Protein AF-A0A5S4F4J6-F1 (afdb_monomer_lite)

pLDDT: mean 85.53, std 14.74, range [38.03, 97.0]

Organism: NCBI:txid103838

Sequence (136 aa):
MTNPGPLARERFVLQDTWPAEHAEQIAADGWSVVNAPRPLIGRITWEGAFLTGIFYAAGPVQEFGERWRRDDATLLTPLSHADILDRMRAVCAEYGTTLEAFAAEYDGAARSLADDLDLPWDETWLVPPVEGEDPR

Foldseek 3Di:
DDDLPDQPAEAEDALPQDDPVCSVVLVVVVKWKKDAQDEADEPDWDADDDDNHGIMYIHHCVPRVVVCSVRSIYTYDHDHPVRLLVVLQVVQVVVVHGLLRQCVPDPCSNVVSCVVVSHDDDPCSPPDPPPDDPPD

Radius of gyration: 18.13 Å; chains: 1; bounding box: 39×35×58 Å

Secondary structure (DSSP, 8-state):
----PPPS-EEEEETT-S-HHHHHHHHHTT-EEEEESS---SSEEEE-S-SS-SEEEEE-HHHHHHHHHHTTPEEEEEE-HHHHHHHHHHHHHHTT--HHHHHTSSTTHHHHHHHHTT----GGGGSPP-S-----

Structure (mmCIF, N/CA/C/O backbone):
data_AF-A0A5S4F4J6-F1
#
_entry.id   AF-A0A5S4F4J6-F1
#
loop_
_atom_site.group_PDB
_atom_site.id
_atom_site.type_symbol
_atom_site.label_atom_id
_atom_site.label_alt_id
_atom_site.label_comp_id
_atom_site.label_asym_id
_atom_site.label_entity_id
_atom_site.label_seq_id
_atom_site.pdbx_PDB_ins_code
_atom_site.Cartn_x
_atom_site.Cartn_y
_atom_site.Cartn_z
_atom_site.occupancy
_atom_site.B_iso_or_equiv
_atom_site.auth_seq_id
_atom_site.auth_comp_id
_atom_site.auth_asym_id
_atom_site.auth_atom_id
_atom_site.pdbx_PDB_model_num
ATOM 1 N N . MET A 1 1 ? -6.755 -1.804 -29.842 1.00 38.88 1 MET A N 1
ATOM 2 C CA . MET A 1 1 ? -5.744 -1.668 -28.774 1.00 38.88 1 MET A CA 1
ATOM 3 C C . MET A 1 1 ? -6.343 -2.280 -27.525 1.00 38.88 1 MET A C 1
ATOM 5 O O . MET A 1 1 ? -7.305 -1.735 -27.005 1.00 38.88 1 MET A O 1
ATOM 9 N N . THR A 1 2 ? -5.890 -3.470 -27.142 1.00 38.03 2 THR A N 1
ATOM 10 C CA . THR A 1 2 ? -6.417 -4.183 -25.973 1.00 38.03 2 THR A CA 1
ATOM 11 C C . THR A 1 2 ? -5.862 -3.504 -24.731 1.00 38.03 2 THR A C 1
ATOM 13 O O . THR A 1 2 ? -4.649 -3.466 -24.559 1.00 38.03 2 THR A O 1
ATOM 16 N N . ASN A 1 3 ? -6.736 -2.917 -23.915 1.00 39.31 3 ASN A N 1
ATOM 17 C CA . ASN A 1 3 ? -6.374 -2.415 -22.596 1.00 39.31 3 ASN A CA 1
ATOM 18 C C . ASN A 1 3 ? -5.885 -3.629 -21.786 1.00 39.31 3 ASN A C 1
ATOM 20 O O . ASN A 1 3 ? -6.687 -4.551 -21.597 1.00 39.31 3 ASN A O 1
ATOM 24 N N . PRO A 1 4 ? -4.597 -3.728 -21.406 1.00 48.81 4 PRO A N 1
ATOM 25 C CA . PRO A 1 4 ? -4.161 -4.820 -20.555 1.00 48.81 4 PRO A CA 1
ATOM 26 C C . PRO A 1 4 ? -4.897 -4.609 -19.236 1.00 48.81 4 PRO A C 1
ATOM 28 O O . PRO A 1 4 ? -4.614 -3.654 -18.523 1.00 48.81 4 PRO A O 1
ATOM 31 N N . GLY A 1 5 ? -5.912 -5.437 -18.968 1.00 53.34 5 GLY A N 1
ATOM 32 C CA . GLY A 1 5 ? -6.732 -5.321 -17.763 1.00 53.34 5 GLY A CA 1
ATOM 33 C C . GLY A 1 5 ? -5.871 -5.234 -16.495 1.00 53.34 5 GLY A C 1
ATOM 34 O O . GLY A 1 5 ? -4.686 -5.594 -16.543 1.00 53.34 5 GLY A O 1
ATOM 35 N N . PRO A 1 6 ? -6.440 -4.765 -15.373 1.00 60.62 6 PRO A N 1
ATOM 36 C CA . PRO A 1 6 ? -5.681 -4.532 -14.149 1.00 60.62 6 PRO A CA 1
ATOM 37 C C . PRO A 1 6 ? -4.847 -5.763 -13.772 1.00 60.62 6 PRO A C 1
ATOM 39 O O . PRO A 1 6 ? -5.227 -6.908 -14.052 1.00 60.62 6 PRO A O 1
ATOM 42 N N . LEU A 1 7 ? -3.671 -5.531 -13.183 1.00 69.50 7 LEU A N 1
ATOM 43 C CA . LEU A 1 7 ? -2.913 -6.612 -12.558 1.00 69.50 7 LEU A CA 1
ATOM 44 C C . LEU A 1 7 ? -3.828 -7.327 -11.556 1.00 69.50 7 LEU A C 1
ATOM 46 O O . LEU A 1 7 ? -4.659 -6.700 -10.906 1.00 69.50 7 LEU A O 1
ATOM 50 N N . ALA A 1 8 ? -3.711 -8.653 -11.474 1.00 66.75 8 ALA A N 1
ATOM 51 C CA . ALA A 1 8 ? -4.667 -9.471 -10.727 1.00 66.75 8 ALA A CA 1
ATOM 52 C C . ALA A 1 8 ? -4.614 -9.237 -9.207 1.00 66.75 8 ALA A C 1
ATOM 54 O O . ALA A 1 8 ? -5.521 -9.661 -8.493 1.00 66.75 8 ALA A O 1
ATOM 55 N N . ARG A 1 9 ? -3.540 -8.608 -8.715 1.00 81.81 9 ARG A N 1
ATOM 56 C CA . ARG A 1 9 ? -3.321 -8.291 -7.306 1.00 81.81 9 ARG A CA 1
ATOM 57 C C . ARG A 1 9 ? -2.836 -6.857 -7.180 1.00 81.81 9 ARG A C 1
ATOM 59 O O . ARG A 1 9 ? -1.902 -6.465 -7.879 1.00 81.81 9 ARG A O 1
ATOM 66 N N . GLU A 1 10 ? -3.462 -6.126 -6.274 1.00 89.06 10 GLU A N 1
ATOM 67 C CA . GLU A 1 10 ? -3.081 -4.787 -5.844 1.00 89.06 10 GLU A CA 1
ATOM 68 C C . GLU A 1 10 ? -2.869 -4.826 -4.329 1.00 89.06 10 GLU A C 1
ATOM 70 O O . GLU A 1 10 ? -3.569 -5.563 -3.636 1.00 89.06 10 GLU A O 1
ATOM 75 N N . ARG A 1 11 ? -1.881 -4.083 -3.833 1.00 89.69 11 ARG A N 1
ATOM 76 C CA . ARG A 1 11 ? -1.599 -3.927 -2.405 1.00 89.69 11 ARG A CA 1
ATOM 77 C C . ARG A 1 11 ? -1.254 -2.474 -2.115 1.00 89.69 11 ARG A C 1
ATOM 79 O O . ARG A 1 11 ? -0.440 -1.881 -2.829 1.00 89.69 11 ARG A O 1
ATOM 86 N N . PHE A 1 12 ? -1.840 -1.913 -1.063 1.00 89.94 12 PHE A N 1
ATOM 87 C CA . PHE A 1 12 ? -1.485 -0.572 -0.616 1.00 89.94 12 PHE A CA 1
ATOM 88 C C . PHE A 1 12 ? -0.185 -0.605 0.185 1.00 89.94 12 PHE A C 1
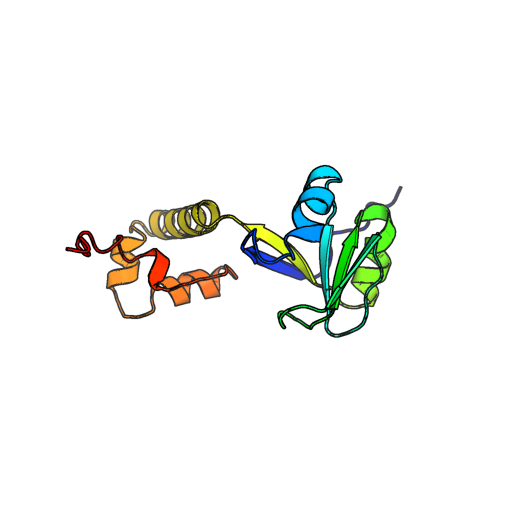ATOM 90 O O . PHE A 1 12 ? 0.049 -1.497 1.000 1.00 89.94 12 PHE A O 1
ATOM 97 N N . VAL A 1 13 ? 0.681 0.371 -0.061 1.00 89.62 13 VAL A N 1
ATOM 98 C CA . VAL A 1 13 ? 1.952 0.527 0.651 1.00 89.62 13 VAL A CA 1
ATOM 99 C C . VAL A 1 13 ? 2.138 1.977 1.062 1.00 89.62 13 VAL A C 1
ATOM 101 O O . VAL A 1 13 ? 1.491 2.867 0.513 1.00 89.62 13 VAL A O 1
ATOM 104 N N . LEU A 1 14 ? 3.044 2.238 1.997 1.00 87.00 14 LEU A N 1
ATOM 105 C CA . LEU A 1 14 ? 3.408 3.611 2.321 1.00 87.00 14 LEU A CA 1
ATOM 106 C C . LEU A 1 14 ? 4.180 4.253 1.165 1.00 87.00 14 LEU A C 1
ATOM 108 O O . LEU A 1 14 ? 4.980 3.600 0.493 1.00 87.00 14 LEU A O 1
ATOM 112 N N . GLN A 1 15 ? 3.939 5.538 0.923 1.00 82.38 15 GLN A N 1
ATOM 113 C CA . GLN A 1 15 ? 4.552 6.287 -0.181 1.00 82.38 15 GLN A CA 1
ATOM 114 C C . GLN A 1 15 ? 6.094 6.282 -0.194 1.00 82.38 15 GLN A C 1
ATOM 116 O O . GLN A 1 15 ? 6.699 6.487 -1.242 1.00 82.38 15 GLN A O 1
ATOM 121 N N . ASP A 1 16 ? 6.729 6.028 0.946 1.00 79.19 16 ASP A N 1
ATOM 122 C CA . ASP A 1 16 ? 8.177 5.963 1.161 1.00 79.19 16 ASP A CA 1
ATOM 123 C C . ASP A 1 16 ? 8.739 4.529 1.110 1.00 79.19 16 ASP A C 1
ATOM 125 O O . ASP A 1 16 ? 9.893 4.293 1.459 1.00 79.19 16 ASP A O 1
ATOM 129 N N . THR A 1 17 ? 7.949 3.564 0.625 1.00 78.31 17 THR A N 1
ATOM 130 C CA . THR A 1 17 ? 8.378 2.159 0.495 1.00 78.31 17 THR A CA 1
ATOM 131 C C . THR A 1 17 ? 9.484 1.974 -0.555 1.00 78.31 17 THR A C 1
ATOM 133 O O . THR A 1 17 ? 10.270 1.028 -0.475 1.00 78.31 17 THR A O 1
ATOM 136 N N . TRP A 1 18 ? 9.561 2.845 -1.567 1.00 80.94 18 TRP A N 1
ATOM 137 C CA . TRP A 1 18 ? 10.578 2.757 -2.623 1.00 80.94 18 TRP A CA 1
ATOM 138 C C . TRP A 1 18 ? 11.890 3.427 -2.194 1.00 80.94 18 TRP A C 1
ATOM 140 O O . TRP A 1 18 ? 11.842 4.464 -1.533 1.00 80.94 18 TRP A O 1
ATOM 150 N N . PRO A 1 19 ? 13.062 2.921 -2.631 1.00 79.38 19 PRO A N 1
ATOM 151 C CA . PRO A 1 19 ? 14.331 3.616 -2.433 1.00 79.38 19 PRO A CA 1
ATOM 152 C C . PRO A 1 19 ? 14.269 5.055 -2.954 1.00 79.38 19 PRO A C 1
ATOM 154 O O . PRO A 1 19 ? 13.787 5.304 -4.065 1.00 79.38 19 PRO A O 1
ATOM 157 N N . ALA A 1 20 ? 14.788 6.000 -2.166 1.00 78.75 20 ALA A N 1
ATOM 158 C CA . ALA A 1 20 ? 14.743 7.426 -2.491 1.00 78.75 20 ALA A CA 1
ATOM 159 C C . ALA A 1 20 ? 15.385 7.740 -3.854 1.00 78.75 20 ALA A C 1
ATOM 161 O O . ALA A 1 20 ? 14.898 8.606 -4.577 1.00 78.75 20 ALA A O 1
ATOM 162 N N . GLU A 1 21 ? 16.419 6.988 -4.247 1.00 84.81 21 GLU A N 1
ATOM 163 C CA . GLU A 1 21 ? 17.087 7.118 -5.549 1.00 84.81 21 GLU A CA 1
ATOM 164 C C . GLU A 1 21 ? 16.199 6.795 -6.762 1.00 84.81 21 GLU A C 1
ATOM 166 O O . GLU A 1 21 ? 16.546 7.139 -7.890 1.00 84.81 21 GLU A O 1
ATOM 171 N N . HIS A 1 22 ? 15.066 6.122 -6.557 1.00 86.50 22 HIS A N 1
ATOM 172 C CA . HIS A 1 22 ? 14.128 5.755 -7.618 1.00 86.50 22 HIS A CA 1
ATOM 173 C C . HIS A 1 22 ? 12.801 6.508 -7.511 1.00 86.50 22 HIS A C 1
ATOM 175 O O . HIS A 1 22 ? 12.141 6.711 -8.529 1.00 86.50 22 HIS A O 1
ATOM 181 N N . ALA A 1 23 ? 12.420 6.947 -6.308 1.00 85.62 23 ALA A N 1
ATOM 182 C CA . ALA A 1 23 ? 11.128 7.570 -6.035 1.00 85.62 23 ALA A CA 1
ATOM 183 C C . ALA A 1 23 ? 10.840 8.793 -6.925 1.00 85.62 23 ALA A C 1
ATOM 185 O O . ALA A 1 23 ? 9.760 8.876 -7.510 1.00 85.62 23 ALA A O 1
ATOM 186 N N . GLU A 1 24 ? 11.808 9.705 -7.079 1.00 86.69 24 GLU A N 1
ATOM 187 C CA . GLU A 1 24 ? 11.637 10.918 -7.894 1.00 86.69 24 GLU A CA 1
ATOM 188 C C . GLU A 1 24 ? 11.357 10.576 -9.362 1.00 86.69 24 GLU A C 1
ATOM 190 O O . GLU A 1 24 ? 10.407 11.089 -9.951 1.00 86.69 24 GLU A O 1
ATOM 195 N N . GLN A 1 25 ? 12.138 9.659 -9.939 1.00 89.31 25 GLN A N 1
ATOM 196 C CA . GLN A 1 25 ? 11.975 9.271 -11.336 1.00 89.31 25 GLN A CA 1
ATOM 197 C C . GLN A 1 25 ? 10.674 8.497 -11.575 1.00 89.31 25 GLN A C 1
ATOM 199 O O . GLN A 1 25 ? 9.959 8.783 -12.532 1.00 89.31 25 GLN A O 1
ATOM 204 N N . ILE A 1 26 ? 10.337 7.547 -10.698 1.00 90.94 26 ILE A N 1
ATOM 205 C CA . ILE A 1 26 ? 9.088 6.777 -10.789 1.00 90.94 26 ILE A CA 1
ATOM 206 C C . ILE A 1 26 ? 7.879 7.718 -10.784 1.00 90.94 26 ILE A C 1
ATOM 208 O O . ILE A 1 26 ? 6.968 7.547 -11.597 1.00 90.94 26 ILE A O 1
ATOM 212 N N . ALA A 1 27 ? 7.885 8.720 -9.898 1.00 88.12 27 ALA A N 1
ATOM 213 C CA . ALA A 1 27 ? 6.824 9.714 -9.810 1.00 88.12 27 ALA A CA 1
ATOM 214 C C . ALA A 1 27 ? 6.781 10.626 -11.046 1.00 88.12 27 ALA A C 1
ATOM 216 O O . ALA A 1 27 ? 5.705 10.835 -11.607 1.00 88.12 27 ALA A O 1
ATOM 217 N N . ALA A 1 28 ? 7.933 11.133 -11.497 1.00 89.81 28 ALA A N 1
ATOM 218 C CA . ALA A 1 28 ? 8.026 12.020 -12.656 1.00 89.81 28 ALA A CA 1
ATOM 219 C C . ALA A 1 28 ? 7.539 11.351 -13.952 1.00 89.81 28 ALA A C 1
ATOM 221 O O . ALA A 1 28 ? 6.826 11.975 -14.739 1.00 89.81 28 ALA A O 1
ATOM 222 N N . ASP A 1 29 ? 7.878 10.076 -14.146 1.00 92.94 29 ASP A N 1
ATOM 223 C CA . ASP A 1 29 ? 7.516 9.318 -15.345 1.00 92.94 29 ASP A CA 1
ATOM 224 C C . ASP A 1 29 ? 6.140 8.625 -15.232 1.00 92.94 29 ASP A C 1
ATOM 226 O O . ASP A 1 29 ? 5.677 7.996 -16.190 1.00 92.94 29 ASP A O 1
ATOM 230 N N . GLY A 1 30 ? 5.466 8.732 -14.078 1.00 90.62 30 GLY A N 1
ATOM 231 C CA . GLY A 1 30 ? 4.148 8.137 -13.835 1.00 90.62 30 GLY A CA 1
ATOM 232 C C . GLY A 1 30 ? 4.147 6.609 -13.929 1.00 90.62 30 GLY A C 1
ATOM 233 O O . GLY A 1 30 ? 3.201 6.011 -14.449 1.00 90.62 30 GLY A O 1
ATOM 234 N N . TRP A 1 31 ? 5.231 5.966 -13.498 1.00 94.44 31 TRP A N 1
ATOM 235 C CA . TRP A 1 31 ? 5.393 4.520 -13.616 1.00 94.44 31 TRP A CA 1
ATOM 236 C C . TRP A 1 31 ? 4.641 3.751 -12.536 1.00 94.44 31 TRP A C 1
ATOM 238 O O . TRP A 1 31 ? 4.540 4.169 -11.386 1.00 94.44 31 TRP A O 1
ATOM 248 N N . SER A 1 32 ? 4.158 2.567 -12.910 1.00 94.31 32 SER A N 1
ATOM 249 C CA . SER A 1 32 ? 3.625 1.599 -11.958 1.00 94.31 32 SER A CA 1
ATOM 250 C C . SER A 1 32 ? 4.769 0.847 -11.293 1.00 94.31 32 SER A C 1
ATOM 252 O O . SER A 1 32 ? 5.758 0.524 -11.956 1.00 94.31 32 SER A O 1
ATOM 254 N N . VAL A 1 33 ? 4.604 0.527 -10.011 1.00 94.81 33 VAL A N 1
ATOM 255 C CA . VAL A 1 33 ? 5.551 -0.280 -9.237 1.00 94.81 33 VAL A CA 1
ATOM 256 C C . VAL A 1 33 ? 4.924 -1.624 -8.905 1.00 94.81 33 VAL A C 1
ATOM 258 O O . VAL A 1 33 ? 3.754 -1.703 -8.535 1.00 94.81 33 VAL A O 1
ATOM 261 N N . VAL A 1 34 ? 5.702 -2.691 -9.040 1.00 95.69 34 VAL A N 1
ATOM 262 C CA . VAL A 1 34 ? 5.272 -4.059 -8.758 1.00 95.69 34 VAL A CA 1
ATOM 263 C C . VAL A 1 34 ? 6.286 -4.799 -7.889 1.00 95.69 34 VAL A C 1
ATOM 265 O O . VAL A 1 34 ? 7.477 -4.488 -7.914 1.00 95.69 34 VAL A O 1
ATOM 268 N N . ASN A 1 35 ? 5.820 -5.813 -7.160 1.00 95.75 35 ASN A N 1
ATOM 269 C CA . ASN A 1 35 ? 6.656 -6.731 -6.382 1.00 95.75 35 ASN A CA 1
ATOM 270 C C . ASN A 1 35 ? 6.286 -8.195 -6.636 1.00 95.75 35 ASN A C 1
ATOM 272 O O . ASN A 1 35 ? 5.122 -8.514 -6.885 1.00 95.75 35 ASN A O 1
ATOM 276 N N . ALA A 1 36 ? 7.280 -9.082 -6.579 1.00 94.75 36 ALA A N 1
ATOM 277 C CA . ALA A 1 36 ? 7.091 -10.516 -6.767 1.00 94.75 36 ALA A CA 1
ATOM 278 C C . ALA A 1 36 ? 8.158 -11.352 -6.032 1.00 94.75 36 ALA A C 1
ATOM 280 O O . ALA A 1 36 ? 9.263 -10.874 -5.755 1.00 94.75 36 ALA A O 1
ATOM 281 N N . PRO A 1 37 ? 7.885 -12.647 -5.771 1.00 93.75 37 PRO A N 1
ATOM 282 C CA . PRO A 1 37 ? 8.863 -13.593 -5.218 1.00 93.75 37 PRO A CA 1
ATOM 283 C C . PRO A 1 37 ? 9.930 -14.051 -6.228 1.00 93.75 37 PRO A C 1
ATOM 285 O O . PRO A 1 37 ? 10.781 -14.870 -5.891 1.00 93.75 37 PRO A O 1
ATOM 288 N N . ARG A 1 38 ? 9.894 -13.550 -7.467 1.00 93.81 38 ARG A N 1
ATOM 289 C CA . ARG A 1 38 ? 10.813 -13.900 -8.559 1.00 93.81 38 ARG A CA 1
ATOM 290 C C . ARG A 1 38 ? 11.287 -12.637 -9.297 1.00 93.81 38 ARG A C 1
ATOM 292 O O . ARG A 1 38 ? 10.552 -11.653 -9.276 1.00 93.81 38 ARG A O 1
ATOM 299 N N . PRO A 1 39 ? 12.451 -12.658 -9.977 1.00 96.12 39 PRO A N 1
ATOM 300 C CA . PRO A 1 39 ? 12.958 -11.502 -10.713 1.00 96.12 39 PRO A CA 1
ATOM 301 C C . PRO A 1 39 ? 11.954 -10.956 -11.729 1.00 96.12 39 PRO A C 1
ATOM 303 O O . PRO A 1 39 ? 11.378 -11.713 -12.515 1.00 96.12 39 PRO A O 1
ATOM 306 N N . LEU A 1 40 ? 11.786 -9.636 -11.727 1.00 95.81 40 LEU A N 1
ATOM 307 C CA . LEU A 1 40 ? 10.869 -8.912 -12.600 1.00 95.81 40 LEU A CA 1
ATOM 308 C C . LEU A 1 40 ? 11.633 -8.145 -13.675 1.00 95.81 40 LEU A C 1
ATOM 310 O O . LEU A 1 40 ? 12.808 -7.822 -13.522 1.00 95.81 40 LEU A O 1
ATOM 314 N N . ILE A 1 41 ? 10.943 -7.835 -14.769 1.00 96.44 41 ILE A N 1
ATOM 315 C CA . ILE A 1 41 ? 11.441 -6.878 -15.759 1.00 96.44 41 ILE A CA 1
ATOM 316 C C . ILE A 1 41 ? 10.849 -5.496 -15.502 1.00 96.44 41 ILE A C 1
ATOM 318 O O . ILE A 1 41 ? 9.737 -5.392 -14.999 1.00 96.44 41 ILE A O 1
ATOM 322 N N . GLY A 1 42 ? 11.553 -4.440 -15.886 1.00 95.81 42 GLY A N 1
ATOM 323 C CA . GLY A 1 42 ? 11.067 -3.068 -15.782 1.00 95.81 42 GLY A CA 1
ATOM 324 C C . GLY A 1 42 ? 12.069 -2.089 -16.373 1.00 95.81 42 GLY A C 1
ATOM 325 O O . GLY A 1 42 ? 13.140 -2.490 -16.831 1.00 95.81 42 GLY A O 1
ATOM 326 N N . ARG A 1 43 ? 11.727 -0.799 -16.355 1.00 97.00 43 ARG A N 1
ATOM 327 C CA . ARG A 1 43 ? 12.697 0.274 -16.625 1.00 97.00 43 ARG A CA 1
ATOM 328 C C . ARG A 1 43 ? 13.711 0.375 -15.495 1.00 97.00 43 ARG A C 1
ATOM 330 O O . ARG A 1 43 ? 14.894 0.555 -15.757 1.00 97.00 43 ARG A O 1
ATOM 337 N N . ILE A 1 44 ? 13.229 0.206 -14.268 1.00 96.00 44 ILE A N 1
ATOM 338 C CA . ILE A 1 44 ? 14.035 0.099 -13.056 1.00 96.00 44 ILE A CA 1
ATOM 339 C C . ILE A 1 44 ? 13.662 -1.214 -12.375 1.00 96.00 44 ILE A C 1
ATOM 341 O O . ILE A 1 44 ? 12.489 -1.589 -12.340 1.00 96.00 44 ILE A O 1
ATOM 345 N N . THR A 1 45 ? 14.660 -1.912 -11.847 1.00 95.75 45 THR A N 1
ATOM 346 C CA . THR A 1 45 ? 14.494 -3.142 -11.068 1.00 95.75 45 THR A CA 1
ATOM 347 C C . THR A 1 45 ? 15.418 -3.090 -9.866 1.00 95.75 45 THR A C 1
ATOM 349 O O . THR A 1 45 ? 16.571 -2.686 -10.015 1.00 95.75 45 THR A O 1
ATOM 352 N N . TRP A 1 46 ? 14.942 -3.530 -8.708 1.00 95.19 46 TRP A N 1
ATOM 353 C CA . TRP A 1 46 ? 15.741 -3.564 -7.486 1.00 95.19 46 TRP A CA 1
ATOM 354 C C . TRP A 1 46 ? 15.304 -4.709 -6.574 1.00 95.19 46 TRP A C 1
ATOM 356 O O . TRP A 1 46 ? 14.235 -5.300 -6.752 1.00 95.19 46 TRP A O 1
ATOM 366 N N . GLU A 1 47 ? 16.149 -5.019 -5.596 1.00 94.06 47 GLU A N 1
ATOM 367 C CA . GLU A 1 47 ? 15.799 -5.883 -4.474 1.00 94.06 47 GLU A CA 1
ATOM 368 C C . GLU A 1 47 ? 15.569 -5.021 -3.231 1.00 94.06 47 GLU A C 1
ATOM 370 O O . GLU A 1 47 ? 16.276 -4.038 -3.008 1.00 94.06 47 GLU A O 1
ATOM 375 N N . GLY A 1 48 ? 14.559 -5.361 -2.435 1.00 90.44 48 GLY A N 1
ATOM 376 C CA . GLY A 1 48 ? 14.171 -4.584 -1.260 1.00 90.44 48 GLY A CA 1
ATOM 377 C C . GLY A 1 48 ? 13.641 -5.451 -0.126 1.00 90.44 48 GLY A C 1
ATOM 378 O O . GLY A 1 48 ? 13.797 -6.674 -0.123 1.00 90.44 48 GLY A O 1
ATOM 379 N N . ALA A 1 49 ? 12.988 -4.805 0.842 1.00 89.38 49 ALA A N 1
ATOM 380 C CA . ALA A 1 49 ? 12.320 -5.502 1.934 1.00 89.38 49 ALA A CA 1
ATOM 381 C C . ALA A 1 49 ? 11.272 -6.492 1.400 1.00 89.38 49 ALA A C 1
ATOM 383 O O . ALA A 1 49 ? 10.651 -6.265 0.360 1.00 89.38 49 ALA A O 1
ATOM 384 N N . PHE A 1 50 ? 11.071 -7.598 2.114 1.00 90.06 50 PHE A N 1
ATOM 385 C CA . PHE A 1 50 ? 10.070 -8.586 1.729 1.00 90.06 50 PHE A CA 1
ATOM 386 C C . PHE A 1 50 ? 8.652 -8.018 1.904 1.00 90.06 50 PHE A C 1
ATOM 388 O O . PHE A 1 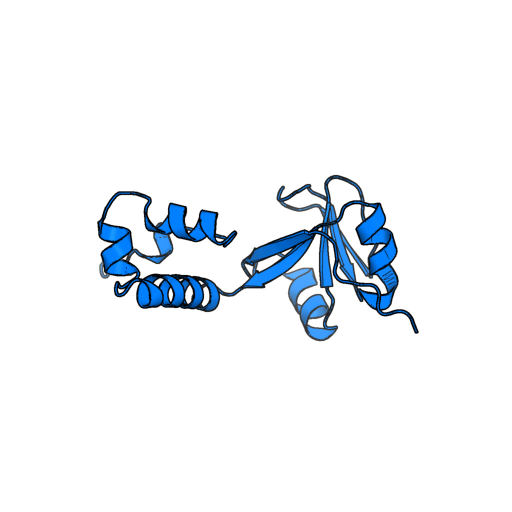50 ? 8.302 -7.583 2.999 1.00 90.06 50 PHE A O 1
ATOM 395 N N . LEU A 1 51 ? 7.836 -8.079 0.846 1.00 88.19 51 LEU A N 1
ATOM 396 C CA . LEU A 1 51 ? 6.403 -7.748 0.881 1.00 88.19 51 LEU A CA 1
ATOM 397 C C . LEU A 1 51 ? 5.556 -8.951 0.439 1.00 88.19 51 LEU A C 1
ATOM 399 O O . LEU A 1 51 ? 4.992 -9.662 1.263 1.00 88.19 51 LEU A O 1
ATOM 403 N N . THR A 1 52 ? 5.519 -9.223 -0.866 1.00 89.50 52 THR A N 1
ATOM 404 C CA . THR A 1 52 ? 5.082 -10.516 -1.440 1.00 89.50 52 THR A CA 1
ATOM 405 C C . THR A 1 52 ? 6.273 -11.333 -1.958 1.00 89.50 52 THR A C 1
ATOM 407 O O . THR A 1 52 ? 6.176 -12.531 -2.225 1.00 89.50 52 THR A O 1
ATOM 410 N N . GLY A 1 53 ? 7.417 -10.660 -2.067 1.00 92.44 53 GLY A N 1
ATOM 411 C CA . GLY A 1 53 ? 8.744 -11.148 -2.385 1.00 92.44 53 GLY A CA 1
ATOM 412 C C . GLY A 1 53 ? 9.758 -10.018 -2.206 1.00 92.44 53 GLY A C 1
ATOM 413 O O . GLY A 1 53 ? 9.416 -8.957 -1.679 1.00 92.44 53 GLY A O 1
ATOM 414 N N . ILE A 1 54 ? 10.993 -10.231 -2.659 1.00 94.44 54 ILE A N 1
ATOM 415 C CA . ILE A 1 54 ? 12.070 -9.229 -2.561 1.00 94.44 54 ILE A CA 1
ATOM 416 C C . ILE A 1 54 ? 12.333 -8.487 -3.872 1.00 94.44 54 ILE A C 1
ATOM 418 O O . ILE A 1 54 ? 13.050 -7.496 -3.853 1.00 94.44 54 ILE A O 1
ATOM 422 N N . PHE A 1 55 ? 11.778 -8.947 -4.999 1.00 95.88 55 PHE A N 1
ATOM 423 C CA . PHE A 1 55 ? 12.058 -8.370 -6.312 1.00 95.88 55 PHE A CA 1
ATOM 424 C C . PHE A 1 55 ? 11.024 -7.314 -6.661 1.00 95.88 55 PHE A C 1
ATOM 426 O O . PHE A 1 55 ? 9.823 -7.591 -6.670 1.00 95.88 55 PHE A O 1
ATOM 433 N N . TYR A 1 56 ? 11.501 -6.124 -6.994 1.00 96.25 56 TYR A N 1
ATOM 434 C CA . TYR A 1 56 ? 10.685 -4.988 -7.380 1.00 96.25 56 TYR A CA 1
ATOM 435 C C . TYR A 1 56 ? 11.015 -4.546 -8.800 1.00 96.25 56 TYR A C 1
ATOM 437 O O . TYR A 1 56 ? 12.150 -4.677 -9.271 1.00 96.25 56 TYR A O 1
ATOM 445 N N . ALA A 1 57 ? 10.017 -3.998 -9.483 1.00 96.50 57 ALA A N 1
ATOM 446 C CA . ALA A 1 57 ? 10.208 -3.341 -10.764 1.00 96.50 57 ALA A CA 1
ATOM 447 C C . ALA A 1 57 ? 9.287 -2.134 -10.907 1.00 96.50 57 ALA A C 1
ATOM 449 O O . ALA A 1 57 ? 8.162 -2.139 -10.410 1.00 96.50 57 ALA A O 1
ATOM 450 N N . ALA A 1 58 ? 9.760 -1.127 -11.636 1.00 96.62 58 ALA A N 1
ATOM 451 C CA . ALA A 1 58 ? 8.972 0.022 -12.042 1.00 96.62 58 ALA A CA 1
ATOM 452 C C . ALA A 1 58 ? 8.983 0.185 -13.564 1.00 96.62 58 ALA A C 1
ATOM 454 O O . ALA A 1 58 ? 9.992 -0.063 -14.236 1.00 96.62 58 ALA A O 1
ATOM 455 N N . GLY A 1 59 ? 7.854 0.610 -14.120 1.00 96.06 59 GLY A N 1
ATOM 456 C CA . GLY A 1 59 ? 7.733 0.926 -15.539 1.00 96.06 59 GLY A CA 1
ATOM 457 C C . GLY A 1 59 ? 6.297 1.195 -15.996 1.00 96.06 59 GLY A C 1
ATOM 458 O O . GLY A 1 59 ? 5.349 1.071 -15.216 1.00 96.06 59 GLY A O 1
ATOM 459 N N . PRO A 1 60 ? 6.110 1.549 -17.277 1.00 95.06 60 PRO A N 1
ATOM 460 C CA . PRO A 1 60 ? 4.787 1.704 -17.864 1.00 95.06 60 PRO A CA 1
ATOM 461 C C . PRO A 1 60 ? 4.050 0.360 -17.930 1.00 95.06 60 PRO A C 1
ATOM 463 O O . PRO A 1 60 ? 4.501 -0.595 -18.572 1.00 95.06 60 PRO A O 1
ATOM 466 N N . VAL A 1 61 ? 2.867 0.298 -17.315 1.00 91.62 61 VAL A N 1
ATOM 467 C CA . VAL A 1 61 ? 2.022 -0.910 -17.300 1.00 91.62 61 VAL A CA 1
ATOM 468 C C . VAL A 1 61 ? 1.618 -1.360 -18.707 1.00 91.62 61 VAL A C 1
ATOM 470 O O . VAL A 1 61 ? 1.449 -2.551 -18.956 1.00 91.62 61 VAL A O 1
ATOM 473 N N . GLN A 1 62 ? 1.523 -0.429 -19.659 1.00 92.19 62 GLN A N 1
ATOM 474 C CA . GLN A 1 62 ? 1.193 -0.723 -21.054 1.00 92.19 62 GLN A CA 1
ATOM 475 C C . GLN A 1 62 ? 2.295 -1.530 -21.758 1.00 92.19 62 GLN A C 1
ATOM 477 O O . GLN A 1 62 ? 2.004 -2.237 -22.719 1.00 92.19 62 GLN A O 1
ATOM 482 N N . GLU A 1 63 ? 3.541 -1.439 -21.287 1.00 94.75 63 GLU A N 1
ATOM 483 C CA . GLU A 1 63 ? 4.687 -2.168 -21.838 1.00 94.75 63 GLU A CA 1
ATOM 484 C C . GLU A 1 63 ? 4.910 -3.503 -21.116 1.00 94.75 63 GLU A C 1
ATOM 486 O O . GLU A 1 63 ? 5.129 -4.530 -21.759 1.00 94.75 63 GLU A O 1
ATOM 491 N N . PHE A 1 64 ? 4.834 -3.506 -19.781 1.00 94.94 64 PHE A N 1
ATOM 492 C CA . PHE A 1 64 ? 5.256 -4.651 -18.964 1.00 94.94 64 PHE A CA 1
ATOM 493 C C . PHE A 1 64 ? 4.117 -5.454 -18.332 1.00 94.94 64 PHE A C 1
ATOM 495 O O . PHE A 1 64 ? 4.351 -6.575 -17.876 1.00 94.94 64 PHE A O 1
ATOM 502 N N . GLY A 1 65 ? 2.885 -4.938 -18.339 1.00 92.69 65 GLY A N 1
ATOM 503 C CA . GLY A 1 65 ? 1.765 -5.477 -17.563 1.00 92.69 65 GLY A CA 1
ATOM 504 C C . GLY A 1 65 ? 1.445 -6.947 -17.836 1.00 92.69 65 GLY A C 1
ATOM 505 O O . GLY A 1 65 ? 1.185 -7.697 -16.900 1.00 92.69 65 GLY A O 1
ATOM 506 N N . GLU A 1 66 ? 1.532 -7.402 -19.090 1.00 92.12 66 GLU A N 1
ATOM 507 C CA . GLU A 1 66 ? 1.294 -8.815 -19.424 1.00 92.12 66 GLU A CA 1
ATOM 508 C C . GLU A 1 66 ? 2.345 -9.740 -18.797 1.00 92.12 66 GLU A C 1
ATOM 510 O O . GLU A 1 66 ? 2.026 -10.808 -18.274 1.00 92.12 66 GLU A O 1
ATOM 515 N N . ARG A 1 67 ? 3.612 -9.316 -18.807 1.00 92.62 67 ARG A N 1
ATOM 516 C CA . ARG A 1 67 ? 4.704 -10.105 -18.238 1.00 92.62 67 ARG A CA 1
ATOM 517 C C . ARG A 1 67 ? 4.664 -10.093 -16.718 1.00 92.62 67 ARG A C 1
ATOM 519 O O . ARG A 1 67 ? 4.789 -11.151 -16.117 1.00 92.62 67 ARG A O 1
ATOM 526 N N . TRP A 1 68 ? 4.394 -8.939 -16.117 1.00 95.19 68 TRP A N 1
ATOM 527 C CA . TRP A 1 68 ? 4.134 -8.829 -14.683 1.00 95.19 68 TRP A CA 1
ATOM 528 C C . TRP A 1 68 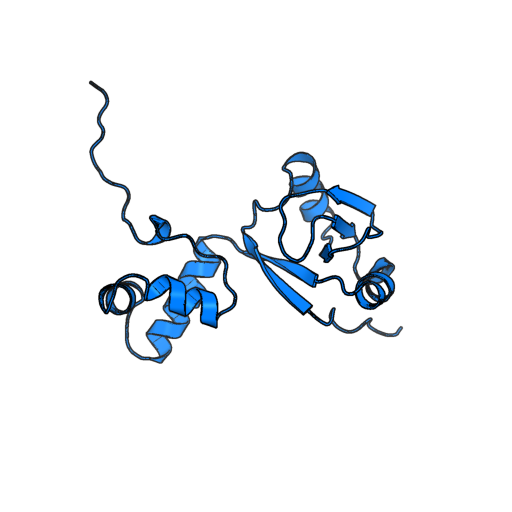? 2.988 -9.731 -14.237 1.00 95.19 68 TRP A C 1
ATOM 530 O O . TRP A 1 68 ? 3.128 -10.431 -13.240 1.00 95.19 68 TRP A O 1
ATOM 540 N N . ARG A 1 69 ? 1.898 -9.808 -15.011 1.00 91.62 69 ARG A N 1
ATOM 541 C CA . ARG A 1 69 ? 0.789 -10.721 -14.712 1.00 91.62 69 ARG A CA 1
ATOM 542 C C . ARG A 1 69 ? 1.221 -12.187 -14.761 1.00 91.62 69 ARG A C 1
ATOM 544 O O . ARG A 1 69 ? 0.862 -12.947 -13.873 1.00 91.62 69 ARG A O 1
ATOM 551 N N . ARG A 1 70 ? 2.003 -12.584 -15.770 1.00 90.88 70 ARG A N 1
ATOM 552 C CA . ARG A 1 70 ? 2.531 -13.955 -15.895 1.00 90.88 70 ARG A CA 1
ATOM 553 C C . ARG A 1 70 ? 3.484 -14.328 -14.758 1.00 90.88 70 ARG A C 1
ATOM 555 O O . ARG A 1 70 ? 3.567 -15.493 -14.386 1.00 90.88 70 ARG A O 1
ATOM 562 N N . ASP A 1 71 ? 4.211 -13.346 -14.243 1.00 91.62 71 ASP A N 1
ATOM 563 C CA . ASP A 1 71 ? 5.189 -13.533 -13.177 1.00 91.62 71 ASP A CA 1
ATOM 564 C C . ASP A 1 71 ? 4.546 -13.403 -11.770 1.00 91.62 71 ASP A C 1
ATOM 566 O O . ASP A 1 71 ? 5.264 -13.424 -10.767 1.00 91.62 71 ASP A O 1
ATOM 570 N N . ASP A 1 72 ? 3.205 -13.340 -11.699 1.00 89.69 72 ASP A N 1
ATOM 571 C CA . ASP A 1 72 ? 2.376 -13.177 -10.492 1.00 89.69 72 ASP A CA 1
ATOM 572 C C . ASP A 1 72 ? 2.718 -11.919 -9.677 1.00 89.69 72 ASP A C 1
ATOM 574 O O . ASP A 1 72 ? 2.676 -11.919 -8.444 1.00 89.69 72 ASP A O 1
ATOM 578 N N . ALA A 1 73 ? 3.086 -10.839 -10.366 1.00 94.50 73 ALA A N 1
ATOM 579 C CA . ALA A 1 73 ? 3.469 -9.599 -9.717 1.00 94.50 73 ALA A CA 1
ATOM 580 C C . ALA A 1 73 ? 2.257 -8.884 -9.100 1.00 94.50 73 ALA A C 1
ATOM 582 O O . ALA A 1 73 ? 1.179 -8.804 -9.697 1.00 94.50 73 ALA A O 1
ATOM 583 N N . THR A 1 74 ? 2.466 -8.326 -7.911 1.00 94.50 74 THR A N 1
ATOM 584 C CA . THR A 1 74 ? 1.487 -7.506 -7.193 1.00 94.50 74 THR A CA 1
ATOM 585 C C . THR A 1 74 ? 1.737 -6.041 -7.518 1.00 94.50 74 THR A C 1
ATOM 587 O O . THR A 1 74 ? 2.858 -5.568 -7.334 1.00 94.50 74 THR A O 1
ATOM 590 N N . LEU A 1 75 ? 0.714 -5.335 -8.005 1.00 94.25 75 LEU A N 1
ATOM 591 C CA . LEU A 1 75 ? 0.737 -3.883 -8.175 1.00 94.25 75 LEU A CA 1
ATOM 592 C C . LEU A 1 75 ? 0.771 -3.217 -6.810 1.00 94.25 75 LEU A C 1
ATOM 594 O O . LEU A 1 75 ? -0.017 -3.570 -5.935 1.00 94.25 75 LEU A O 1
ATOM 598 N N . LEU A 1 76 ? 1.661 -2.252 -6.643 1.00 93.12 76 LEU A N 1
ATOM 599 C CA . LEU A 1 76 ? 1.788 -1.535 -5.393 1.00 93.12 76 LEU A CA 1
ATOM 600 C C . LEU A 1 76 ? 1.305 -0.103 -5.549 1.00 93.12 76 LEU A C 1
ATOM 602 O O . LEU A 1 76 ? 1.820 0.653 -6.377 1.00 93.12 76 LEU A O 1
ATOM 606 N N . THR A 1 77 ? 0.331 0.255 -4.720 1.00 91.00 77 THR A N 1
ATOM 607 C CA . THR A 1 77 ? -0.308 1.566 -4.746 1.00 91.00 77 THR A CA 1
ATOM 608 C C . THR A 1 77 ? 0.136 2.360 -3.522 1.00 91.00 77 THR A C 1
ATOM 610 O O . THR A 1 77 ? -0.230 1.997 -2.400 1.00 91.00 77 THR A O 1
ATOM 613 N N . PRO A 1 78 ? 0.952 3.413 -3.704 1.00 89.06 78 PRO A N 1
ATOM 614 C CA . PRO A 1 78 ? 1.428 4.218 -2.592 1.00 89.06 78 PRO A CA 1
ATOM 615 C C . PRO A 1 78 ? 0.278 5.025 -1.986 1.00 89.06 78 PRO A C 1
ATOM 617 O O . PRO A 1 78 ? -0.508 5.639 -2.708 1.00 89.06 78 PRO A O 1
ATOM 620 N N . LEU A 1 79 ? 0.212 5.048 -0.660 1.00 89.50 79 LEU A N 1
ATOM 621 C CA . LEU A 1 79 ? -0.659 5.908 0.128 1.00 89.50 79 LEU A CA 1
ATOM 622 C C . LEU A 1 79 ? 0.175 6.744 1.090 1.00 89.50 79 LEU A C 1
ATOM 624 O O . LEU A 1 79 ? 1.170 6.273 1.653 1.00 89.50 79 LEU A O 1
ATOM 628 N N . SER A 1 80 ? -0.253 7.985 1.302 1.00 88.81 80 SER A N 1
ATOM 629 C CA . SER A 1 80 ? 0.254 8.770 2.415 1.00 88.81 80 SER A CA 1
ATOM 630 C C . SER A 1 80 ? -0.390 8.307 3.724 1.00 88.81 80 SER A C 1
ATOM 632 O O . SER A 1 80 ? -1.472 7.718 3.743 1.00 88.81 80 SER A O 1
ATOM 634 N N . HIS A 1 81 ? 0.258 8.628 4.841 1.00 88.50 81 HIS A N 1
ATOM 635 C CA . HIS A 1 81 ? -0.327 8.428 6.165 1.00 88.50 81 HIS A CA 1
ATOM 636 C C . HIS A 1 81 ? -1.705 9.117 6.284 1.00 88.50 81 HIS A C 1
ATOM 638 O O . HIS A 1 81 ? -2.656 8.522 6.788 1.00 88.50 81 HIS A O 1
ATOM 644 N N . ALA A 1 82 ? -1.850 10.335 5.748 1.00 88.81 82 ALA A N 1
ATOM 645 C CA . ALA A 1 82 ? -3.126 11.047 5.754 1.00 88.81 82 ALA A CA 1
ATOM 646 C C . ALA A 1 82 ? -4.220 10.281 4.988 1.00 88.81 82 ALA A C 1
ATOM 648 O O . ALA A 1 82 ? -5.320 10.118 5.512 1.00 88.81 82 ALA A O 1
ATOM 649 N N . ASP A 1 83 ? -3.900 9.728 3.811 1.00 91.38 83 ASP A N 1
ATOM 650 C CA . ASP A 1 83 ? -4.856 8.945 3.015 1.00 91.38 83 ASP A CA 1
ATOM 651 C C . ASP A 1 83 ? -5.339 7.694 3.758 1.00 91.38 83 ASP A C 1
ATOM 653 O O . ASP A 1 83 ? -6.508 7.318 3.655 1.00 91.38 83 ASP A O 1
ATOM 657 N N . ILE A 1 84 ? -4.449 7.037 4.506 1.00 91.56 84 ILE A N 1
ATOM 658 C CA . ILE A 1 84 ? -4.792 5.844 5.287 1.00 91.56 84 ILE A CA 1
ATOM 659 C C . ILE A 1 84 ? -5.749 6.213 6.421 1.00 91.56 84 ILE A C 1
ATOM 661 O O . ILE A 1 84 ? -6.811 5.599 6.548 1.00 91.56 84 ILE A O 1
ATOM 665 N N . LEU A 1 85 ? -5.424 7.251 7.199 1.00 92.06 85 LEU A N 1
ATOM 666 C CA . LEU A 1 85 ? -6.288 7.715 8.285 1.00 92.06 85 LEU A CA 1
ATOM 667 C C . LEU A 1 85 ? -7.655 8.170 7.773 1.00 92.06 85 LEU A C 1
ATOM 669 O O . LEU A 1 85 ? -8.671 7.854 8.388 1.00 92.06 85 LEU A O 1
ATOM 673 N N . ASP A 1 86 ? -7.704 8.884 6.652 1.00 93.00 86 ASP A N 1
ATOM 674 C CA . ASP A 1 86 ? -8.962 9.372 6.091 1.00 93.00 86 ASP A CA 1
ATOM 675 C C . ASP A 1 86 ? -9.850 8.225 5.599 1.00 93.00 86 ASP A C 1
ATOM 677 O O . ASP A 1 86 ? -11.057 8.238 5.849 1.00 93.00 86 ASP A O 1
ATOM 681 N N . ARG A 1 87 ? -9.267 7.181 4.993 1.00 94.12 87 ARG A N 1
ATOM 682 C CA . ARG A 1 87 ? -10.000 5.953 4.641 1.00 94.12 87 ARG A CA 1
ATOM 683 C C . ARG A 1 87 ? -10.568 5.257 5.874 1.00 94.12 87 ARG A C 1
ATOM 685 O O . ARG A 1 87 ? -11.746 4.911 5.885 1.00 94.12 87 ARG A O 1
ATOM 692 N N . MET A 1 88 ? -9.763 5.084 6.920 1.00 94.12 88 MET A N 1
ATOM 693 C CA . MET A 1 88 ? -10.216 4.439 8.156 1.00 94.12 88 MET A CA 1
ATOM 694 C C . MET A 1 88 ? -11.312 5.253 8.854 1.00 94.12 88 MET A C 1
ATOM 696 O O . MET A 1 88 ? -12.324 4.697 9.278 1.00 94.12 88 MET A O 1
ATOM 700 N N . ARG A 1 89 ? -11.165 6.583 8.921 1.00 94.75 89 ARG A N 1
ATOM 701 C CA . ARG A 1 89 ? -12.190 7.489 9.464 1.00 94.75 89 ARG A CA 1
ATOM 702 C C . ARG A 1 89 ? -13.491 7.421 8.679 1.00 94.75 89 ARG A C 1
ATOM 704 O O . ARG A 1 89 ? -14.550 7.433 9.300 1.00 94.75 89 ARG A O 1
ATOM 711 N N . ALA A 1 90 ? -13.423 7.346 7.351 1.00 95.25 90 ALA A N 1
ATOM 712 C CA . ALA A 1 90 ? -14.608 7.207 6.513 1.00 95.25 90 ALA A CA 1
ATOM 713 C C . ALA A 1 90 ? -15.383 5.927 6.857 1.00 95.25 90 ALA A C 1
ATOM 715 O O . ALA A 1 90 ? -16.587 5.999 7.086 1.00 95.25 90 ALA A O 1
ATOM 716 N N . VAL A 1 91 ? -14.690 4.792 7.001 1.00 94.81 91 VAL A N 1
ATOM 717 C CA . VAL A 1 91 ? -15.316 3.521 7.400 1.00 94.81 91 VAL A CA 1
ATOM 718 C C . VAL A 1 91 ? -15.944 3.627 8.789 1.00 94.81 91 VAL A C 1
ATOM 720 O O . VAL A 1 91 ? -17.113 3.296 8.958 1.00 94.81 91 VAL A O 1
ATOM 723 N N . CYS A 1 92 ? -15.233 4.160 9.783 1.00 93.56 92 CYS A N 1
ATOM 724 C CA . CYS A 1 92 ? -15.804 4.382 11.116 1.00 93.56 92 CYS A CA 1
ATOM 725 C C . CYS A 1 92 ? -17.064 5.264 11.075 1.00 93.56 92 CYS A C 1
ATOM 727 O O . CYS A 1 92 ? -18.057 4.964 11.742 1.00 93.56 92 CYS A O 1
ATOM 729 N N . ALA A 1 93 ? -17.055 6.316 10.252 1.00 95.00 93 ALA A N 1
ATOM 730 C CA . ALA A 1 93 ? -18.190 7.217 10.103 1.00 95.00 93 ALA A CA 1
ATOM 731 C C . ALA A 1 93 ? -19.418 6.523 9.488 1.00 95.00 93 ALA A C 1
ATOM 733 O O . ALA A 1 93 ? -20.541 6.828 9.890 1.00 95.00 93 ALA A O 1
ATOM 734 N N . GLU A 1 94 ? -19.233 5.559 8.577 1.00 95.25 94 GLU A N 1
ATOM 735 C CA . GLU A 1 94 ? -20.325 4.734 8.031 1.00 95.25 94 GLU A CA 1
ATOM 736 C C . GLU A 1 94 ? -21.034 3.909 9.116 1.00 95.25 94 GLU A C 1
ATOM 738 O O . GLU A 1 94 ? -22.248 3.711 9.050 1.00 95.25 94 GLU A O 1
ATOM 743 N N . TYR A 1 95 ? -20.304 3.499 10.156 1.00 92.75 95 TYR A N 1
ATOM 744 C CA . TYR A 1 95 ? -20.848 2.813 11.332 1.00 92.75 95 TYR A CA 1
ATOM 745 C C . TYR A 1 95 ? -21.281 3.768 12.458 1.00 92.75 95 TYR A C 1
ATOM 747 O O . TYR A 1 95 ? -21.687 3.319 13.529 1.00 92.75 95 TYR A O 1
ATOM 755 N N . GLY A 1 96 ? -21.234 5.085 12.229 1.00 94.56 96 GLY A N 1
ATOM 756 C CA . GLY A 1 96 ? -21.658 6.095 13.199 1.00 94.56 96 GLY A CA 1
ATOM 757 C C . GLY A 1 96 ? -20.695 6.291 14.373 1.00 94.56 96 GLY A C 1
ATOM 758 O O . GLY A 1 96 ? -21.118 6.771 15.425 1.00 94.56 96 GLY A O 1
ATOM 759 N N . THR A 1 97 ? -19.419 5.933 14.210 1.00 94.88 97 THR A N 1
ATOM 760 C CA . THR A 1 97 ? -18.361 6.121 15.214 1.00 94.88 97 THR A CA 1
ATOM 761 C C . THR A 1 97 ? -17.198 6.952 14.656 1.00 94.88 97 THR A C 1
ATOM 763 O O . THR A 1 97 ? -17.169 7.293 13.473 1.00 94.88 97 THR A O 1
ATOM 766 N N . THR A 1 98 ? -16.239 7.324 15.505 1.00 94.19 98 THR A N 1
ATOM 767 C CA . THR A 1 98 ? -14.967 7.930 15.071 1.00 94.19 98 THR A CA 1
ATOM 768 C C . THR A 1 98 ? -13.841 6.908 15.162 1.00 94.19 98 THR A C 1
ATOM 770 O O . THR A 1 98 ? -13.955 5.912 15.876 1.00 94.19 98 THR A O 1
ATOM 773 N N . LEU A 1 99 ? -12.738 7.150 14.450 1.00 91.00 99 LEU A N 1
ATOM 774 C CA . LEU A 1 99 ? -11.572 6.267 14.511 1.00 91.00 99 LEU A CA 1
ATOM 775 C C . LEU A 1 99 ? -10.997 6.188 15.929 1.00 91.00 99 LEU A C 1
ATOM 777 O O . LEU A 1 99 ? -10.637 5.111 16.384 1.00 91.00 99 LEU A O 1
ATOM 781 N N . GLU A 1 100 ? -10.971 7.304 16.649 1.00 91.19 100 GLU A N 1
ATOM 782 C CA . GLU A 1 100 ? -10.474 7.380 18.022 1.00 91.19 100 GLU A CA 1
ATOM 783 C C . GLU A 1 100 ? -11.382 6.611 18.990 1.00 91.19 100 GLU A C 1
ATOM 785 O O . GLU A 1 100 ? -10.891 5.896 19.860 1.00 91.19 100 GLU A O 1
ATOM 790 N N . ALA A 1 101 ? -12.704 6.724 18.824 1.00 91.06 101 ALA A N 1
ATOM 791 C CA . ALA A 1 101 ? -13.666 5.982 19.632 1.00 91.06 101 ALA A CA 1
ATOM 792 C C . ALA A 1 101 ? -13.577 4.471 19.368 1.00 91.06 101 ALA A C 1
ATOM 794 O O . ALA A 1 101 ? -13.567 3.692 20.316 1.00 91.06 101 ALA A O 1
ATOM 795 N N . PHE A 1 102 ? -13.447 4.070 18.100 1.00 91.00 102 PHE A N 1
ATOM 796 C CA . PHE A 1 102 ? -13.253 2.675 17.708 1.00 91.00 102 PHE A CA 1
ATOM 797 C C . PHE A 1 102 ? -11.924 2.106 18.229 1.00 91.00 102 PHE A C 1
ATOM 799 O O . PHE A 1 102 ? -11.887 1.019 18.799 1.00 91.00 102 PHE A O 1
ATOM 806 N N . ALA A 1 103 ? -10.831 2.864 18.111 1.00 90.44 103 ALA A N 1
ATOM 807 C CA . ALA A 1 103 ? -9.517 2.466 18.611 1.00 90.44 103 ALA A CA 1
ATOM 808 C C . ALA A 1 103 ? -9.485 2.269 20.138 1.00 90.44 103 ALA A C 1
ATOM 810 O O . ALA A 1 103 ? -8.660 1.512 20.641 1.00 90.44 103 ALA A O 1
ATOM 811 N N . ALA A 1 104 ? -10.379 2.933 20.876 1.00 90.06 104 ALA A N 1
ATOM 812 C CA . ALA A 1 104 ? -10.494 2.805 22.325 1.00 90.06 104 ALA A CA 1
ATOM 813 C C . ALA A 1 104 ? -11.302 1.575 22.785 1.00 90.06 104 ALA A C 1
ATOM 815 O O . ALA A 1 104 ? -11.324 1.294 23.984 1.00 90.06 104 ALA A O 1
ATOM 816 N N . GLU A 1 105 ? -11.971 0.844 21.882 1.00 90.31 105 GLU A N 1
ATOM 817 C CA . GLU A 1 105 ? -12.783 -0.325 22.253 1.00 90.31 105 GLU A CA 1
ATOM 818 C C . GLU A 1 105 ? -11.932 -1.468 22.818 1.00 90.31 105 GLU A C 1
ATOM 820 O O . GLU A 1 105 ? -12.326 -2.119 23.788 1.00 90.31 105 GLU A O 1
ATOM 825 N N . TYR A 1 106 ? -10.763 -1.708 22.220 1.00 89.56 106 TYR A N 1
ATOM 826 C CA . TYR A 1 106 ? -9.775 -2.680 22.676 1.00 89.56 106 TYR A CA 1
ATOM 827 C C . TYR A 1 106 ? -8.404 -2.407 22.043 1.00 89.56 106 TYR A C 1
ATOM 829 O O . TYR A 1 106 ? -8.292 -1.769 20.997 1.00 89.56 106 TYR A O 1
ATOM 837 N N . ASP A 1 107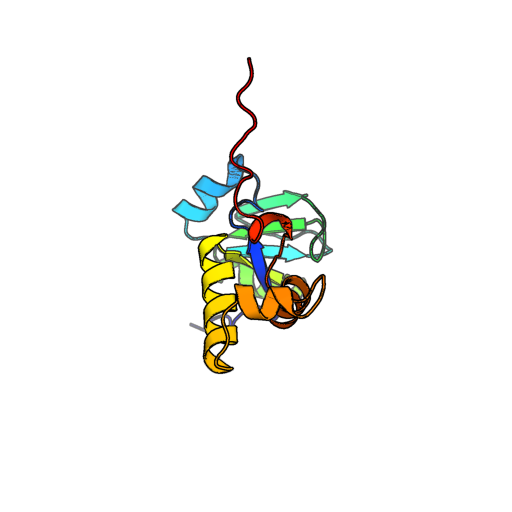 ? -7.350 -2.922 22.677 1.00 87.38 107 ASP A N 1
ATOM 838 C CA . ASP A 1 107 ? -5.980 -2.807 22.170 1.00 87.38 107 ASP A CA 1
ATOM 839 C C . ASP A 1 107 ? -5.824 -3.518 20.813 1.00 87.38 107 ASP A C 1
ATOM 841 O O . ASP A 1 107 ? -6.164 -4.695 20.680 1.00 87.38 107 ASP A O 1
ATOM 845 N N . GLY A 1 108 ? -5.337 -2.801 19.797 1.00 88.62 108 GLY A N 1
ATOM 846 C CA . GLY A 1 108 ? -5.219 -3.301 18.421 1.00 88.62 108 GLY A CA 1
ATOM 847 C C . GLY A 1 108 ? -6.490 -3.198 17.563 1.00 88.62 108 GLY A C 1
ATOM 848 O O . GLY A 1 108 ? -6.513 -3.729 16.449 1.00 88.62 108 GLY A O 1
ATOM 849 N N . ALA A 1 109 ? -7.540 -2.506 18.022 1.00 91.50 109 ALA A N 1
ATOM 850 C CA . ALA A 1 109 ? -8.749 -2.292 17.221 1.00 91.50 109 ALA A CA 1
ATOM 851 C C . ALA A 1 109 ? -8.446 -1.577 15.895 1.00 91.50 109 ALA A C 1
ATOM 853 O O . ALA A 1 109 ? -8.832 -2.052 14.827 1.00 91.50 109 ALA A O 1
ATOM 854 N N . ALA A 1 110 ? -7.674 -0.488 15.935 1.00 91.25 110 ALA A N 1
ATOM 855 C CA . ALA A 1 110 ? -7.291 0.251 14.733 1.00 91.25 110 ALA A CA 1
ATOM 856 C C . ALA A 1 110 ? -6.473 -0.594 13.741 1.00 91.25 110 ALA A C 1
ATOM 858 O O . ALA A 1 110 ? -6.741 -0.544 12.542 1.00 91.25 110 ALA A O 1
ATOM 859 N N . ARG A 1 111 ? -5.544 -1.428 14.231 1.00 93.06 111 ARG A N 1
ATOM 860 C CA . ARG A 1 111 ? -4.824 -2.397 13.392 1.00 93.06 111 ARG A CA 1
ATOM 861 C C . ARG A 1 111 ? -5.765 -3.380 12.724 1.00 93.06 111 ARG A C 1
ATOM 863 O O . ARG A 1 111 ? -5.638 -3.600 11.530 1.00 93.06 111 ARG A O 1
ATOM 870 N N . SER A 1 112 ? -6.713 -3.932 13.476 1.00 92.88 112 SER A N 1
ATOM 871 C CA . SER A 1 112 ? -7.678 -4.894 12.935 1.00 92.88 112 SER A CA 1
ATOM 872 C C . SER A 1 112 ? -8.479 -4.276 11.785 1.00 92.88 112 SER A C 1
ATOM 874 O O . SER A 1 112 ? -8.627 -4.891 10.735 1.00 92.88 112 SER A O 1
ATOM 876 N N . LEU A 1 113 ? -8.904 -3.017 11.937 1.00 93.62 113 LEU A N 1
ATOM 877 C CA . LEU A 1 113 ? -9.566 -2.280 10.862 1.00 93.62 113 LEU A CA 1
ATOM 878 C C . LEU A 1 113 ? -8.641 -2.032 9.662 1.00 93.62 113 LEU A C 1
ATOM 880 O O . LEU A 1 113 ? -9.077 -2.163 8.524 1.00 93.62 113 LEU A O 1
ATOM 884 N N . ALA A 1 114 ? -7.382 -1.657 9.885 1.00 93.06 114 ALA A N 1
ATOM 885 C CA . ALA A 1 114 ? -6.439 -1.460 8.789 1.00 93.06 114 ALA A CA 1
ATOM 886 C C . ALA A 1 114 ? -6.160 -2.769 8.027 1.00 93.06 114 ALA A C 1
ATOM 888 O O . ALA A 1 114 ? -6.160 -2.758 6.796 1.00 93.06 114 ALA A O 1
ATOM 889 N N . ASP A 1 115 ? -6.006 -3.889 8.740 1.00 92.50 115 ASP A N 1
ATOM 890 C CA . ASP A 1 115 ? -5.821 -5.225 8.166 1.00 92.50 115 ASP A CA 1
ATOM 891 C C . ASP A 1 115 ? -7.042 -5.648 7.327 1.00 92.50 115 ASP A C 1
ATOM 893 O O . ASP A 1 115 ? -6.879 -6.125 6.203 1.00 92.50 115 ASP A O 1
ATOM 897 N N . ASP A 1 116 ? -8.263 -5.400 7.816 1.00 92.88 116 ASP A N 1
ATOM 898 C CA . ASP A 1 116 ? -9.510 -5.660 7.078 1.00 92.88 116 ASP A CA 1
ATOM 899 C C . ASP A 1 116 ? -9.613 -4.839 5.778 1.00 92.88 116 ASP A C 1
ATOM 901 O O . ASP A 1 116 ? -10.255 -5.261 4.811 1.00 92.88 116 ASP A O 1
ATOM 905 N N . LEU A 1 117 ? -8.962 -3.674 5.734 1.00 90.44 117 LEU A N 1
ATOM 906 C CA . LEU A 1 117 ? -8.910 -2.783 4.574 1.00 90.44 117 LEU A CA 1
ATOM 907 C C . LEU A 1 117 ? -7.666 -3.006 3.685 1.00 90.44 117 LEU A C 1
ATOM 909 O O . LEU A 1 117 ? -7.495 -2.281 2.702 1.00 90.44 117 LEU A O 1
ATOM 913 N N . ASP A 1 118 ? -6.807 -3.980 4.015 1.00 90.06 118 ASP A N 1
ATOM 914 C CA . ASP A 1 118 ? -5.475 -4.208 3.419 1.00 90.06 118 ASP A CA 1
ATOM 915 C C . ASP A 1 118 ? -4.625 -2.920 3.353 1.00 90.06 118 ASP A C 1
ATOM 917 O O . ASP A 1 118 ? -3.921 -2.649 2.374 1.00 90.06 118 ASP A O 1
ATOM 921 N N . LEU A 1 119 ? -4.718 -2.089 4.396 1.00 91.19 119 LEU A N 1
ATOM 922 C CA . LEU A 1 119 ? -3.955 -0.853 4.544 1.00 91.19 119 LEU A CA 1
ATOM 923 C C . LEU A 1 119 ? 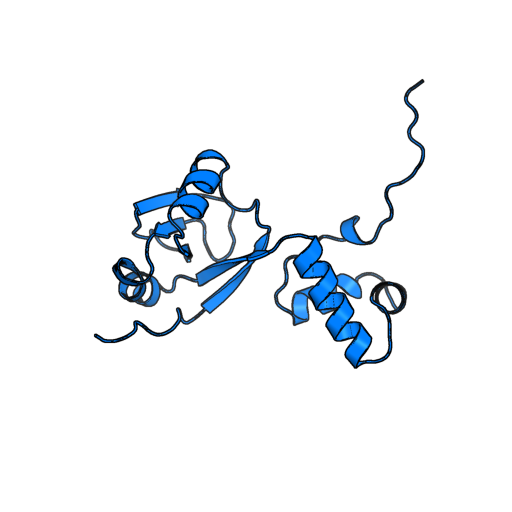-2.700 -1.102 5.392 1.00 91.19 119 LEU A C 1
ATOM 925 O O . LEU A 1 119 ? -2.759 -1.813 6.394 1.00 91.19 119 LEU A O 1
ATOM 929 N N . PRO A 1 120 ? -1.553 -0.494 5.043 1.00 88.12 120 PRO A N 1
ATOM 930 C CA . PRO A 1 120 ? -0.396 -0.518 5.925 1.00 88.12 120 PRO A CA 1
ATOM 931 C C . PRO A 1 120 ? -0.713 0.260 7.209 1.00 88.12 120 PRO A C 1
ATOM 933 O O . PRO A 1 120 ? -1.341 1.318 7.155 1.00 88.12 120 PRO A O 1
ATOM 936 N N . TRP A 1 121 ? -0.262 -0.255 8.354 1.00 88.62 121 TRP A N 1
ATOM 937 C CA . TRP A 1 121 ? -0.572 0.313 9.667 1.00 88.62 121 TRP A CA 1
ATOM 938 C C . TRP A 1 121 ? 0.626 0.330 10.610 1.00 88.62 121 TRP A C 1
ATOM 940 O O . TRP A 1 121 ? 1.396 -0.634 10.677 1.00 88.62 121 TRP A O 1
ATOM 950 N N . ASP A 1 122 ? 0.713 1.398 11.400 1.00 82.38 122 ASP A N 1
ATOM 951 C CA . ASP A 1 122 ? 1.613 1.537 12.538 1.00 82.38 122 ASP A CA 1
ATOM 952 C C . ASP A 1 122 ? 0.829 2.098 13.740 1.00 82.38 122 ASP A C 1
ATOM 954 O O . ASP A 1 122 ? 0.128 3.102 13.626 1.00 82.38 122 ASP A O 1
ATOM 958 N N . GLU A 1 123 ? 0.945 1.459 14.909 1.00 72.81 123 GLU A N 1
ATOM 959 C CA . GLU A 1 123 ? 0.200 1.857 16.119 1.00 72.81 123 GLU A CA 1
ATOM 960 C C . GLU A 1 123 ? 0.586 3.250 16.631 1.00 72.81 123 GLU A C 1
ATOM 962 O O . GLU A 1 123 ? -0.180 3.893 17.350 1.00 72.81 123 GLU A O 1
ATOM 967 N N . THR A 1 124 ? 1.770 3.746 16.262 1.00 77.88 124 THR A N 1
ATOM 968 C CA . THR A 1 124 ? 2.235 5.082 16.652 1.00 77.88 124 THR A CA 1
ATOM 969 C C . THR A 1 124 ? 1.423 6.203 16.006 1.00 77.88 124 THR A C 1
ATOM 971 O O . THR A 1 124 ? 1.487 7.339 16.468 1.00 77.88 124 THR A O 1
ATOM 974 N N . TRP A 1 125 ? 0.617 5.907 14.983 1.00 78.75 125 TRP A N 1
ATOM 975 C CA . TRP A 1 125 ? -0.150 6.901 14.230 1.00 78.75 125 TRP A CA 1
ATOM 976 C C . TRP A 1 125 ? -1.341 7.496 14.983 1.00 78.75 125 TRP A C 1
ATOM 978 O O . TRP A 1 125 ? -1.773 8.602 14.661 1.00 78.75 125 TRP A O 1
ATOM 988 N N . LEU A 1 126 ? -1.866 6.796 15.992 1.00 72.44 126 LEU A N 1
ATOM 989 C CA . LEU A 1 126 ? -2.960 7.294 16.839 1.00 72.44 126 LEU A CA 1
ATOM 990 C C . LEU A 1 126 ? -2.481 7.920 18.145 1.00 72.44 126 LEU A C 1
ATOM 992 O O . LEU A 1 126 ? -3.280 8.502 18.879 1.00 72.44 126 LEU A O 1
ATOM 996 N N . VAL A 1 127 ? -1.189 7.816 18.445 1.00 64.94 127 VAL A N 1
ATOM 997 C CA . VAL A 1 127 ? -0.621 8.448 19.628 1.00 64.94 127 VAL A CA 1
ATOM 998 C C . VAL A 1 127 ? -0.389 9.920 19.280 1.00 64.94 127 VAL A C 1
ATOM 1000 O O . VAL A 1 127 ? 0.386 10.206 18.365 1.00 64.94 127 VAL A O 1
ATOM 1003 N N . PRO A 1 128 ? -1.040 10.886 19.959 1.00 47.31 128 PRO A N 1
ATOM 1004 C CA . PRO A 1 128 ? -0.653 12.279 19.793 1.00 47.31 128 PRO A CA 1
ATOM 1005 C C . PRO A 1 128 ? 0.837 12.404 20.145 1.00 47.31 128 PRO A C 1
ATOM 1007 O O . PRO A 1 128 ? 1.282 11.732 21.081 1.00 47.31 128 PRO A O 1
ATOM 1010 N N . PRO A 1 129 ? 1.625 13.225 19.425 1.00 43.22 129 PRO A N 1
ATOM 1011 C CA . PRO A 1 129 ? 3.018 13.444 19.788 1.00 43.22 129 PRO A CA 1
ATOM 1012 C C . PRO A 1 129 ? 3.070 13.804 21.271 1.00 43.22 129 PRO A C 1
ATOM 1014 O O . PRO A 1 129 ? 2.319 14.668 21.725 1.00 43.22 129 PRO A O 1
ATOM 1017 N N . VAL A 1 130 ? 3.900 13.093 22.035 1.00 46.66 130 VAL A N 1
ATOM 1018 C CA . VAL A 1 130 ? 4.075 13.377 23.458 1.00 46.66 130 VAL A CA 1
ATOM 1019 C C . VAL A 1 130 ? 4.676 14.779 23.543 1.00 46.66 130 VAL A C 1
ATOM 1021 O O . VAL A 1 130 ? 5.867 14.965 23.304 1.00 46.66 130 VAL A O 1
ATOM 1024 N N . GLU A 1 131 ? 3.853 15.794 23.808 1.00 48.53 131 GLU A N 1
ATOM 1025 C CA . GLU A 1 131 ? 4.352 17.122 24.147 1.00 48.53 131 GLU A CA 1
ATOM 1026 C C . GLU A 1 131 ? 5.137 16.989 25.456 1.00 48.53 131 GLU A C 1
ATOM 1028 O O . GLU A 1 131 ? 4.541 16.866 26.526 1.00 48.53 131 GLU A O 1
ATOM 1033 N N . GLY A 1 132 ? 6.474 16.978 25.389 1.00 52.66 132 GLY A N 1
ATOM 1034 C CA . GLY A 1 132 ? 7.282 17.132 26.601 1.00 52.66 132 GLY A CA 1
ATOM 1035 C C . GLY A 1 132 ? 8.615 16.399 26.709 1.00 52.66 132 GLY A C 1
ATOM 1036 O O . GLY A 1 132 ? 8.958 16.003 27.819 1.00 52.66 132 GLY A O 1
ATOM 1037 N N . GLU A 1 133 ? 9.419 16.289 25.651 1.00 41.59 133 GLU A N 1
ATOM 1038 C CA . GLU A 1 133 ? 10.874 16.202 25.853 1.00 41.59 133 GLU A CA 1
ATOM 1039 C C . GLU A 1 133 ? 11.529 17.493 25.372 1.00 41.59 133 GLU A C 1
ATOM 1041 O O . GLU A 1 133 ? 11.977 17.621 24.238 1.00 41.59 133 GLU A O 1
ATOM 1046 N N . ASP A 1 134 ? 11.522 18.475 26.274 1.00 48.16 134 ASP A N 1
ATOM 1047 C CA . ASP A 1 134 ? 12.380 19.655 26.240 1.00 48.16 134 ASP A CA 1
ATOM 1048 C C . ASP A 1 134 ? 13.795 19.208 26.668 1.00 48.16 134 ASP A C 1
ATOM 1050 O O . ASP A 1 134 ? 13.987 18.836 27.838 1.00 48.16 134 ASP A O 1
ATOM 1054 N N . PRO A 1 135 ? 14.787 19.134 25.757 1.00 54.66 135 PRO A N 1
ATOM 1055 C CA . PRO A 1 135 ? 16.149 18.818 26.147 1.00 54.66 135 PRO A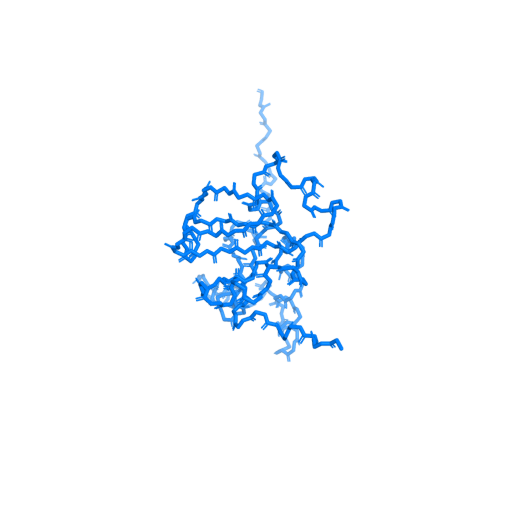 CA 1
ATOM 1056 C C . PRO A 1 135 ? 16.742 20.045 26.845 1.00 54.66 135 PRO A C 1
ATOM 1058 O O . PRO A 1 135 ? 16.991 21.075 26.222 1.00 54.66 135 PRO A O 1
ATOM 1061 N N . ARG A 1 136 ? 16.939 19.912 28.160 1.00 50.56 136 ARG A N 1
ATOM 1062 C CA . ARG A 1 136 ? 17.656 20.886 28.997 1.00 50.56 136 ARG A CA 1
ATOM 1063 C C . ARG A 1 136 ? 19.038 21.237 28.451 1.00 50.56 136 ARG A C 1
ATOM 1065 O O . ARG A 1 136 ? 19.719 20.310 27.955 1.00 50.56 136 ARG A O 1
#